Protein AF-A0A2D0R0R4-F1 (afdb_monomer)

Secondary structure (DSSP, 8-state):
--HHHHHHHHHHHHHHHHHHSTT--EEEE-TT--EEEE-TT-TT-EEEESS--GGG-EEEEEEEPPPTTS--EEEEEEEEE---------------HHHHHHHHHHHHHHHHHHHHHHHHHHHHHHHHHHHHHHHHHHHHHHHHHHHHHHHHHHHHTT--

Foldseek 3Di:
DVVVVVVVVVVVVVVVVVVVPPAEAEDEEEAQDWDWADWPVDPPDIDIDGRDAQVVFDKDKDWDDDDPPDDIDIGIYGYGYDHDDPDPPDDDDDDDDPPPVVVVVVVVVVVVVVVVVVVVVVVVVVVVVVVVVVVVVVVVVVVVVVVVVVVVVVVVVVVD

Nearest PDB structures (foldseek):
  5mj0-assembly1_B  TM=8.218E-01  e=1.125E-03  Homo sapiens
  5mj0-assembly1_A  TM=8.166E-01  e=1.953E-03  Homo sapiens
  6dld-assembly2_C  TM=6.398E-01  e=4.731E-02  Homo sapiens
  2or8-assembly2_B  TM=7.286E-01  e=1.187E-01  Mus musculus
  6lx3-assembly1_P  TM=7.162E-01  e=3.164E-01  Homo sapiens

Solvent-accessible surface area (backbone atoms only — not comparable to full-atom values): 9526 Å² total; per-residue (Å²): 134,68,77,59,55,57,53,52,49,53,50,49,49,49,52,53,58,54,58,72,63,70,72,53,58,76,45,80,45,56,43,60,38,74,47,74,47,78,31,88,78,39,100,83,49,61,52,74,46,70,59,35,43,46,86,70,39,44,78,46,75,41,77,46,85,48,61,96,93,58,74,66,47,69,40,48,36,40,40,43,34,37,74,75,76,78,78,70,92,70,92,71,95,77,84,78,74,80,64,56,58,59,56,51,50,56,50,52,54,49,52,52,52,53,50,54,55,52,50,53,52,54,53,52,51,51,52,51,52,50,51,52,50,52,50,54,54,51,50,53,51,51,52,56,55,49,56,54,52,54,56,52,57,58,55,61,68,74,78,116

Radius of gyration: 34.47 Å; Cα contacts (8 Å, |Δi|>4): 129; chains: 1; bounding box: 90×34×98 Å

InterPro domains:
  IPR013783 Immunoglobulin-like fold [G3DSA:2.60.40.10] (42-91)
  IPR036179 Immunoglobulin-like domain superfamily [SSF48726] (21-83)

Sequence (160 aa):
MHEGIWAWIMVLVLHYWSGLTQGMPFISANCRDDIRLPCSVSNQDTLVLQNVQPFDSGIYQCFLAADVGQKDRESFVLLTVSECVTVSPTWTTSGGVCIQNVVEVSILWSLVGFSLFSLCKIIFCTIIVTVCKKQRGSEARRRSGKLRNDSCKHRDKRHL

Mean predicted aligned error: 18.82 Å

Structure (mmCIF, N/CA/C/O backbone):
data_AF-A0A2D0R0R4-F1
#
_entry.id   AF-A0A2D0R0R4-F1
#
loop_
_atom_site.group_PDB
_atom_site.id
_atom_site.type_symbol
_atom_site.label_atom_id
_atom_site.label_alt_id
_atom_site.label_comp_id
_atom_site.label_asym_id
_atom_site.label_entity_id
_atom_site.label_seq_id
_atom_site.pdbx_PDB_ins_code
_atom_site.Cartn_x
_atom_site.Cartn_y
_atom_site.Cartn_z
_atom_site.occupancy
_atom_site.B_iso_or_equiv
_atom_site.auth_seq_id
_atom_site.auth_comp_id
_atom_site.auth_asym_id
_atom_site.auth_atom_id
_atom_site.pdbx_PDB_model_num
ATOM 1 N N . MET A 1 1 ? -24.086 1.331 31.764 1.00 50.53 1 MET A N 1
ATOM 2 C CA . MET A 1 1 ? -24.291 0.856 30.375 1.00 50.53 1 MET A CA 1
ATOM 3 C C . MET A 1 1 ? -23.541 1.688 29.322 1.00 50.53 1 MET A C 1
ATOM 5 O O . MET A 1 1 ? -23.671 1.390 28.148 1.00 50.53 1 MET A O 1
ATOM 9 N N . HIS A 1 2 ? -22.715 2.676 29.702 1.00 51.28 2 HIS A N 1
ATOM 10 C CA . HIS A 1 2 ? -21.996 3.539 28.748 1.00 51.28 2 HIS A CA 1
ATOM 11 C C . HIS A 1 2 ? -20.579 3.034 28.396 1.00 51.28 2 HIS A C 1
ATOM 13 O O . HIS A 1 2 ? -20.052 3.358 27.342 1.00 51.28 2 HIS A O 1
ATOM 19 N N . GLU A 1 3 ? -19.984 2.177 29.235 1.00 55.47 3 GLU A N 1
ATOM 20 C CA . GLU A 1 3 ? -18.608 1.672 29.061 1.00 55.47 3 GLU A CA 1
ATOM 21 C C . GLU A 1 3 ? -18.433 0.695 27.888 1.00 55.47 3 GLU A C 1
ATOM 23 O O . GLU A 1 3 ? -17.326 0.544 27.379 1.00 55.47 3 GLU A O 1
ATOM 28 N N . GLY A 1 4 ? -19.512 0.046 27.438 1.00 56.53 4 GLY A N 1
ATOM 29 C CA . GLY A 1 4 ? -19.466 -0.849 26.279 1.00 56.53 4 GLY A CA 1
ATOM 30 C C . GLY A 1 4 ? -19.370 -0.086 24.960 1.00 56.53 4 GLY A C 1
ATOM 31 O O . GLY A 1 4 ? -18.649 -0.502 24.064 1.00 56.53 4 GLY A O 1
ATOM 32 N N . ILE A 1 5 ? -20.042 1.064 24.851 1.00 73.19 5 ILE A N 1
ATOM 33 C CA . ILE A 1 5 ? -20.145 1.838 23.603 1.00 73.19 5 ILE A CA 1
ATOM 34 C C . ILE A 1 5 ? -18.774 2.340 23.143 1.00 73.19 5 ILE A C 1
ATOM 36 O O . ILE A 1 5 ? -18.462 2.262 21.961 1.00 73.19 5 ILE A O 1
ATOM 40 N N . TRP A 1 6 ? -17.912 2.762 24.069 1.00 68.00 6 TRP A N 1
ATOM 41 C CA . TRP A 1 6 ? -16.547 3.185 23.741 1.00 68.00 6 TRP A CA 1
ATOM 42 C C . TRP A 1 6 ? -15.666 2.035 23.253 1.00 68.00 6 TRP A C 1
ATOM 44 O O . TRP A 1 6 ? -14.831 2.245 22.377 1.00 68.00 6 TRP A O 1
ATOM 54 N N . ALA A 1 7 ? -15.874 0.820 23.772 1.00 70.88 7 ALA A N 1
ATOM 55 C CA . ALA A 1 7 ? -15.189 -0.366 23.266 1.00 70.88 7 ALA A CA 1
ATOM 56 C C . ALA A 1 7 ? -15.633 -0.672 21.828 1.00 70.88 7 ALA A C 1
ATOM 58 O O . ALA A 1 7 ? -14.787 -0.891 20.969 1.00 70.88 7 ALA A O 1
ATOM 59 N N . TRP A 1 8 ? -16.935 -0.585 21.539 1.00 73.31 8 TRP A N 1
ATOM 60 C CA . TRP A 1 8 ? -17.455 -0.759 20.181 1.00 73.31 8 TRP A CA 1
ATOM 61 C C . TRP A 1 8 ? -16.976 0.326 19.219 1.00 73.31 8 TRP A C 1
ATOM 63 O O . TRP A 1 8 ? -16.639 -0.004 18.091 1.00 73.31 8 TRP A O 1
ATOM 73 N N . ILE A 1 9 ? -16.883 1.587 19.651 1.00 81.56 9 ILE A N 1
ATOM 74 C CA . ILE A 1 9 ? -16.357 2.687 18.828 1.00 81.56 9 ILE A CA 1
ATOM 75 C C . ILE A 1 9 ? -14.873 2.478 18.529 1.00 81.56 9 ILE A C 1
ATOM 77 O O . ILE A 1 9 ? -14.473 2.621 17.383 1.00 81.56 9 ILE A O 1
ATOM 81 N N . MET A 1 10 ? -14.058 2.093 19.514 1.00 72.31 10 MET A N 1
ATOM 82 C CA . MET A 1 10 ? -12.640 1.797 19.278 1.00 72.31 10 MET A CA 1
ATOM 83 C C . MET A 1 10 ? -12.451 0.579 18.375 1.00 72.31 10 MET A C 1
ATOM 85 O O . MET A 1 10 ? -11.584 0.603 17.510 1.00 72.31 10 MET A O 1
ATOM 89 N N . VAL A 1 11 ? -13.286 -0.455 18.521 1.00 74.81 11 VAL A N 1
ATOM 90 C CA . VAL A 1 11 ? -13.312 -1.606 17.608 1.00 74.81 11 VAL A CA 1
ATOM 91 C C . VAL A 1 11 ? -13.722 -1.161 16.202 1.00 74.81 11 VAL A C 1
ATOM 93 O O . VAL A 1 11 ? -13.058 -1.534 15.248 1.00 74.81 11 VAL A O 1
ATOM 96 N N . LEU A 1 12 ? -14.735 -0.304 16.050 1.00 73.56 12 LEU A N 1
ATOM 97 C CA . LEU A 1 12 ? -15.153 0.254 14.757 1.00 73.56 12 LEU A CA 1
ATOM 98 C C . LEU A 1 12 ? -14.068 1.119 14.118 1.00 73.56 12 LEU A C 1
ATOM 100 O O . LEU A 1 12 ? -13.830 0.993 12.927 1.00 73.56 12 LEU A O 1
ATOM 104 N N . VAL A 1 13 ? -13.389 1.960 14.898 1.00 75.31 13 VAL A N 1
ATOM 105 C CA . VAL A 1 13 ? -12.279 2.796 14.428 1.00 75.31 13 VAL A CA 1
ATOM 106 C C . VAL A 1 13 ? -11.085 1.925 14.049 1.00 75.31 13 VAL A C 1
ATOM 108 O O . VAL A 1 13 ? -10.512 2.140 12.990 1.00 75.31 13 VAL A O 1
ATOM 111 N N . LEU A 1 14 ? -10.748 0.898 14.836 1.00 65.00 14 LEU A N 1
ATOM 112 C CA . LEU A 1 14 ? -9.698 -0.069 14.499 1.00 65.00 14 LEU A CA 1
ATOM 113 C C . LEU A 1 14 ? -10.048 -0.884 13.252 1.00 65.00 14 LEU A C 1
ATOM 115 O O . LEU A 1 14 ? -9.188 -1.050 12.393 1.00 65.00 14 LEU A O 1
ATOM 119 N N . HIS A 1 15 ? -11.289 -1.351 13.109 1.00 62.81 15 HIS A N 1
ATOM 120 C CA . HIS A 1 15 ? -11.765 -2.041 11.906 1.00 62.81 15 HIS A CA 1
ATOM 121 C C . HIS A 1 15 ? -11.802 -1.116 10.685 1.00 62.81 15 HIS A C 1
ATOM 123 O O . HIS A 1 15 ? -11.457 -1.536 9.588 1.00 62.81 15 HIS A O 1
ATOM 129 N N . TYR A 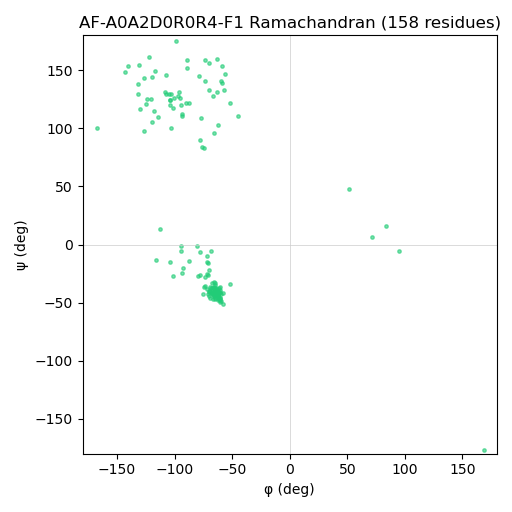1 16 ? -12.167 0.153 10.865 1.00 57.97 16 TYR A N 1
ATOM 130 C CA . TYR A 1 16 ? -12.161 1.154 9.802 1.00 57.97 16 TYR A CA 1
ATOM 131 C C . TYR A 1 16 ? -10.732 1.486 9.352 1.00 57.97 16 TYR A C 1
ATOM 133 O O . TYR A 1 16 ? -10.454 1.550 8.158 1.00 57.97 16 TYR A O 1
ATOM 141 N N . TRP A 1 17 ? -9.796 1.622 10.296 1.00 55.84 17 TRP A N 1
ATOM 142 C CA . TRP A 1 17 ? -8.393 1.904 9.987 1.00 55.84 17 TRP A CA 1
ATOM 143 C C . TRP A 1 17 ? -7.673 0.698 9.378 1.00 55.84 17 TRP A C 1
ATOM 145 O O . TRP A 1 17 ? -6.893 0.863 8.444 1.00 55.84 17 TRP A O 1
ATOM 155 N N . SER A 1 18 ? -7.971 -0.513 9.858 1.00 54.03 18 SER A N 1
ATOM 156 C CA . SER A 1 18 ? -7.470 -1.760 9.262 1.00 54.03 18 SER A CA 1
ATOM 157 C C . SER A 1 18 ? -8.127 -2.088 7.917 1.00 54.03 18 SER A C 1
ATOM 159 O O . SER A 1 18 ? -7.497 -2.730 7.083 1.00 54.03 18 SER A O 1
ATOM 161 N N . GLY A 1 19 ? -9.345 -1.600 7.662 1.00 50.91 19 GLY A N 1
ATOM 162 C CA . GLY A 1 19 ? -10.002 -1.682 6.355 1.00 50.91 19 GLY A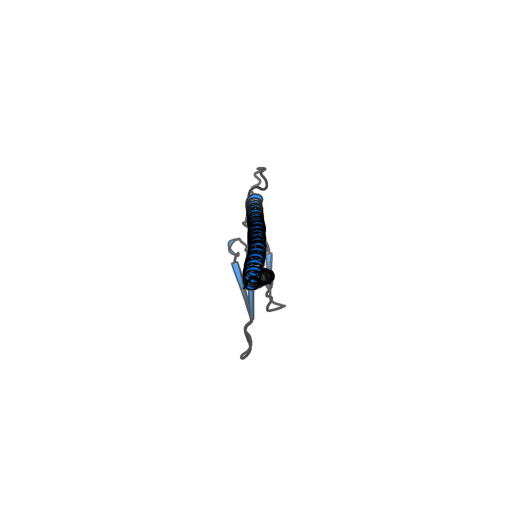 CA 1
ATOM 163 C C . GLY A 1 19 ? -9.381 -0.767 5.294 1.00 50.91 19 GLY A C 1
ATOM 164 O O . GLY A 1 19 ? -9.431 -1.091 4.112 1.00 50.91 19 GLY A O 1
ATOM 165 N N . LEU A 1 20 ? -8.743 0.341 5.693 1.00 49.78 20 LEU A N 1
ATOM 166 C CA . LEU A 1 20 ? -8.098 1.278 4.762 1.00 49.78 20 LEU A CA 1
ATOM 167 C C . LEU A 1 20 ? -6.737 0.772 4.246 1.00 49.78 20 LEU A C 1
ATOM 169 O O . LEU A 1 20 ? -6.316 1.137 3.153 1.00 49.78 20 LEU A O 1
ATOM 173 N N . THR A 1 21 ? -6.050 -0.082 5.009 1.00 46.88 21 THR A N 1
ATOM 174 C CA . THR A 1 21 ? -4.738 -0.649 4.644 1.00 46.88 21 THR A CA 1
ATOM 175 C C . THR A 1 21 ? -4.825 -2.017 3.964 1.00 46.88 21 THR A C 1
ATOM 177 O O . THR A 1 21 ? -3.815 -2.532 3.495 1.00 46.88 21 THR A O 1
ATOM 180 N N . GLN A 1 22 ? -6.019 -2.606 3.864 1.00 52.44 22 GLN A N 1
ATOM 181 C CA . GLN A 1 22 ? -6.211 -3.987 3.404 1.00 52.44 22 GLN A CA 1
ATOM 182 C C . GLN A 1 22 ? -6.183 -4.180 1.876 1.00 52.44 22 GLN A C 1
ATOM 184 O O . GLN A 1 22 ? -6.315 -5.307 1.406 1.00 52.44 22 GLN A O 1
ATOM 189 N N . GLY A 1 23 ? -6.016 -3.110 1.094 1.00 61.16 23 GLY A N 1
ATOM 190 C CA . GLY A 1 23 ? -6.164 -3.157 -0.366 1.00 61.16 23 GLY A CA 1
ATOM 191 C C . GLY A 1 23 ? -4.875 -3.144 -1.190 1.00 61.16 23 GLY A C 1
ATOM 192 O O . GLY A 1 23 ? -4.941 -3.438 -2.380 1.00 61.16 23 GLY A O 1
ATOM 193 N N . MET A 1 24 ? -3.721 -2.798 -0.606 1.00 71.06 24 MET A N 1
ATOM 194 C CA . MET A 1 24 ? -2.474 -2.640 -1.367 1.00 71.06 24 MET A CA 1
ATOM 195 C C . MET A 1 24 ? -1.390 -3.607 -0.875 1.00 71.06 24 MET A C 1
ATOM 197 O O . MET A 1 24 ? -0.818 -3.375 0.192 1.00 71.06 24 MET A O 1
ATOM 201 N N . PRO A 1 25 ? -1.082 -4.687 -1.616 1.00 83.12 25 PRO A N 1
ATOM 202 C CA . PRO A 1 25 ? 0.079 -5.521 -1.334 1.00 83.12 25 PRO A CA 1
ATOM 203 C C . PRO A 1 25 ? 1.375 -4.701 -1.356 1.00 83.12 25 PRO A C 1
ATOM 205 O O . PRO A 1 25 ? 1.638 -3.929 -2.280 1.00 83.12 25 PRO A O 1
ATOM 208 N N . PHE A 1 26 ? 2.191 -4.911 -0.327 1.00 88.88 26 PHE A N 1
ATOM 209 C CA . PHE A 1 26 ? 3.539 -4.368 -0.212 1.00 88.88 26 PHE A CA 1
ATOM 210 C C . PHE A 1 26 ? 4.560 -5.445 -0.581 1.00 88.88 26 PHE A C 1
ATOM 212 O O . PHE A 1 26 ? 4.542 -6.534 -0.004 1.00 88.88 26 PHE A O 1
ATOM 219 N N . ILE A 1 27 ? 5.447 -5.138 -1.528 1.00 90.12 27 ILE A N 1
ATOM 220 C CA . ILE A 1 27 ? 6.497 -6.035 -2.010 1.00 90.12 27 ILE A CA 1
ATOM 221 C C . ILE A 1 27 ? 7.861 -5.387 -1.764 1.00 90.12 27 ILE A C 1
ATOM 223 O O . ILE A 1 27 ? 8.121 -4.271 -2.210 1.00 90.12 27 ILE A O 1
ATOM 227 N N . SER A 1 28 ? 8.737 -6.117 -1.073 1.00 93.00 28 SER A N 1
ATOM 228 C CA . SER A 1 28 ? 10.128 -5.731 -0.828 1.00 93.00 28 SER A CA 1
ATOM 229 C C . SER A 1 28 ? 11.057 -6.596 -1.681 1.00 93.00 28 SER A C 1
ATOM 231 O O . SER A 1 28 ? 10.921 -7.821 -1.660 1.00 93.00 28 SER A O 1
ATOM 233 N N . ALA A 1 29 ? 11.975 -5.974 -2.422 1.00 92.38 29 ALA A N 1
ATOM 234 C CA . ALA A 1 29 ? 12.902 -6.634 -3.346 1.00 92.38 29 ALA A CA 1
ATOM 235 C C . ALA A 1 29 ? 14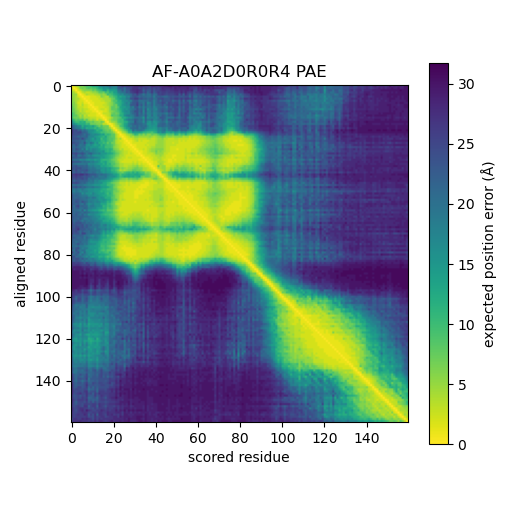.346 -6.162 -3.131 1.00 92.38 29 ALA A C 1
ATOM 237 O O . ALA A 1 29 ? 14.563 -5.032 -2.683 1.00 92.38 29 ALA A O 1
ATOM 238 N N . ASN A 1 30 ? 15.338 -6.986 -3.481 1.00 93.12 30 ASN A N 1
ATOM 239 C CA . ASN A 1 30 ? 16.727 -6.537 -3.506 1.00 93.12 30 ASN A CA 1
ATOM 240 C C . ASN A 1 30 ? 17.118 -5.957 -4.865 1.00 93.12 30 ASN A C 1
ATOM 242 O O . ASN A 1 30 ? 16.593 -6.341 -5.908 1.00 93.12 30 ASN A O 1
ATOM 246 N N . CYS A 1 31 ? 18.076 -5.029 -4.854 1.00 92.81 31 CYS A N 1
ATOM 247 C CA . CYS A 1 31 ? 18.659 -4.530 -6.093 1.00 92.81 31 CYS A CA 1
ATOM 248 C C . CYS A 1 31 ? 19.286 -5.669 -6.917 1.00 92.81 31 CYS A C 1
ATOM 250 O O . CYS A 1 31 ? 20.005 -6.514 -6.383 1.00 92.81 31 CYS A O 1
ATOM 252 N N . ARG A 1 32 ? 19.077 -5.611 -8.236 1.00 91.69 32 ARG A N 1
ATOM 253 C CA . ARG A 1 32 ? 19.459 -6.598 -9.260 1.00 91.69 32 ARG A CA 1
ATOM 254 C C . ARG A 1 32 ? 18.664 -7.900 -9.249 1.00 91.69 32 ARG A C 1
ATOM 256 O O . ARG A 1 32 ? 18.992 -8.789 -10.030 1.00 91.69 32 ARG A O 1
ATOM 263 N N . ASP A 1 33 ? 17.625 -8.001 -8.430 1.00 93.31 33 ASP A N 1
ATOM 264 C CA . ASP A 1 33 ? 16.706 -9.131 -8.505 1.00 93.31 33 ASP A CA 1
ATOM 265 C C . ASP A 1 33 ? 15.794 -9.026 -9.735 1.00 93.31 33 ASP A C 1
ATOM 267 O O . ASP A 1 33 ? 15.541 -7.947 -10.282 1.00 93.31 33 ASP A O 1
ATOM 271 N N . ASP A 1 34 ? 15.249 -10.174 -10.126 1.00 94.06 34 ASP A N 1
ATOM 272 C CA . ASP A 1 34 ? 14.165 -10.262 -11.093 1.00 94.06 34 ASP A CA 1
ATOM 273 C C . ASP A 1 34 ? 12.855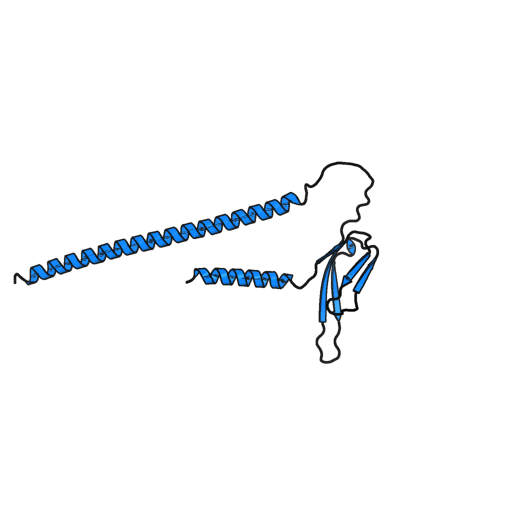 -10.496 -10.335 1.00 94.06 34 ASP A C 1
ATOM 275 O O . ASP A 1 34 ? 12.683 -11.523 -9.670 1.00 94.06 34 ASP A O 1
ATOM 279 N N . ILE A 1 35 ? 11.915 -9.555 -10.429 1.00 93.06 35 ILE A N 1
ATOM 280 C CA . ILE A 1 35 ? 10.655 -9.597 -9.682 1.00 93.06 35 ILE A CA 1
ATOM 281 C C . ILE A 1 35 ? 9.437 -9.684 -10.592 1.00 93.06 35 ILE A C 1
ATOM 283 O O . ILE A 1 35 ? 9.415 -9.175 -11.711 1.00 93.06 35 ILE A O 1
ATOM 287 N N . ARG A 1 36 ? 8.390 -10.337 -10.081 1.00 92.31 36 ARG A N 1
ATOM 288 C CA . ARG A 1 36 ? 7.086 -10.457 -10.732 1.00 92.31 36 ARG A CA 1
ATOM 289 C C . ARG A 1 36 ? 6.025 -9.805 -9.860 1.00 92.31 36 ARG A C 1
ATOM 291 O O . ARG A 1 36 ? 5.756 -10.285 -8.761 1.00 92.31 36 ARG A O 1
ATOM 298 N N . LEU A 1 37 ? 5.418 -8.731 -10.353 1.00 90.69 37 LEU A N 1
ATOM 299 C CA . LEU A 1 37 ? 4.302 -8.071 -9.686 1.00 90.69 37 LEU A CA 1
ATOM 300 C C . LEU A 1 37 ? 2.986 -8.700 -10.166 1.00 90.69 37 LEU A C 1
ATOM 302 O O . LEU A 1 37 ? 2.716 -8.699 -11.373 1.00 90.69 37 LEU A O 1
ATOM 306 N N . PRO A 1 38 ? 2.169 -9.253 -9.254 1.00 87.56 38 PRO A N 1
ATOM 307 C CA . PRO A 1 38 ? 0.886 -9.834 -9.615 1.00 87.56 38 PRO A CA 1
ATOM 308 C C . PRO A 1 38 ? -0.137 -8.743 -9.941 1.00 87.56 38 PRO A C 1
ATOM 310 O O . PRO A 1 38 ? -0.233 -7.743 -9.228 1.00 87.56 38 PRO A O 1
ATOM 313 N N . CYS A 1 39 ? -0.959 -8.969 -10.965 1.00 87.06 39 CYS A N 1
ATOM 314 C CA . CYS A 1 39 ? -2.196 -8.223 -11.148 1.00 87.06 39 CYS A CA 1
ATOM 315 C C . CYS A 1 39 ? -3.345 -9.005 -10.500 1.00 87.06 39 CYS A C 1
ATOM 317 O O . CYS A 1 39 ? -3.734 -10.056 -10.991 1.00 87.06 39 CYS A O 1
ATOM 319 N N . SER A 1 40 ? -3.924 -8.524 -9.397 1.00 83.69 40 SER A N 1
ATOM 320 C CA . SER A 1 40 ? -5.033 -9.254 -8.749 1.00 83.69 40 SER A CA 1
ATOM 321 C C . SER A 1 40 ? -6.333 -9.216 -9.561 1.00 83.69 40 SER A C 1
ATOM 323 O O . SER A 1 40 ? -7.245 -10.005 -9.322 1.00 83.69 40 SER A O 1
ATOM 325 N N . VAL A 1 41 ? -6.417 -8.304 -10.532 1.00 83.31 41 VAL A N 1
ATOM 326 C CA . VAL A 1 41 ? -7.562 -8.147 -11.433 1.00 83.31 41 VAL A CA 1
ATOM 327 C C . VAL A 1 41 ? -7.550 -9.169 -12.576 1.00 83.31 41 VAL A C 1
ATOM 329 O O . VAL A 1 41 ? -8.620 -9.536 -13.067 1.00 83.31 41 VAL A O 1
ATOM 332 N N . SER A 1 42 ? -6.369 -9.653 -12.975 1.00 76.12 42 SER A N 1
ATOM 333 C CA . SER A 1 42 ? -6.181 -10.627 -14.053 1.00 76.12 42 SER A CA 1
ATOM 334 C C . SER A 1 42 ? -5.300 -11.780 -13.579 1.00 76.12 42 SER A C 1
ATOM 336 O O . SER A 1 42 ? -4.121 -11.607 -13.297 1.00 76.12 42 SER A O 1
ATOM 338 N N . ASN A 1 43 ? -5.853 -12.993 -13.542 1.00 70.62 43 ASN A N 1
ATOM 339 C CA . ASN A 1 43 ? -5.140 -14.182 -13.055 1.00 70.62 43 ASN A CA 1
ATOM 340 C C . ASN A 1 43 ? -3.986 -14.642 -13.968 1.00 70.62 43 ASN A C 1
ATOM 342 O O . ASN A 1 43 ? -3.295 -15.602 -13.629 1.00 70.62 43 ASN A O 1
ATOM 346 N N . GLN A 1 44 ? -3.812 -14.020 -15.137 1.00 72.00 44 GLN A N 1
ATOM 347 C CA . GLN A 1 44 ? -2.827 -14.424 -16.144 1.00 72.00 44 GLN A CA 1
ATOM 348 C C . GLN A 1 44 ? -1.754 -13.361 -16.397 1.00 72.00 44 GLN A C 1
ATOM 350 O O . GLN A 1 44 ? -0.708 -13.692 -16.955 1.00 72.00 44 GLN A O 1
ATOM 355 N N . ASP A 1 45 ? -1.960 -12.129 -15.926 1.00 80.38 45 ASP A N 1
ATOM 356 C CA . ASP A 1 45 ? -1.062 -11.017 -16.218 1.00 80.38 45 ASP A CA 1
ATOM 357 C C . ASP A 1 45 ? -0.173 -10.697 -15.015 1.00 80.38 45 ASP A C 1
ATOM 359 O O . ASP A 1 45 ? -0.631 -10.423 -13.902 1.00 80.38 45 ASP A O 1
ATOM 363 N N . THR A 1 46 ? 1.138 -10.724 -15.246 1.00 88.62 46 THR A N 1
ATOM 364 C CA . THR A 1 46 ? 2.144 -10.306 -14.265 1.00 88.62 46 THR A CA 1
ATOM 365 C C . THR A 1 46 ? 3.130 -9.371 -14.936 1.00 88.62 46 THR A C 1
ATOM 367 O O . THR A 1 46 ? 3.555 -9.615 -16.066 1.00 88.62 46 THR A O 1
ATOM 370 N N . LEU A 1 47 ? 3.502 -8.302 -14.240 1.00 90.94 47 LEU A N 1
ATOM 371 C CA . LEU A 1 47 ? 4.545 -7.400 -14.703 1.00 90.94 47 LEU A CA 1
ATOM 372 C C . LEU A 1 47 ? 5.895 -7.936 -14.217 1.00 90.94 47 LEU A C 1
ATOM 374 O O . LEU A 1 47 ? 6.089 -8.120 -13.016 1.00 90.94 47 LEU A O 1
ATOM 378 N N . VAL A 1 48 ? 6.816 -8.206 -15.143 1.00 93.06 48 VAL A N 1
ATOM 379 C CA . VAL A 1 48 ? 8.159 -8.710 -14.827 1.00 93.06 48 VAL A CA 1
ATOM 380 C C . VAL A 1 48 ? 9.162 -7.575 -14.967 1.00 93.06 48 VAL A C 1
ATOM 382 O O . VAL A 1 48 ? 9.310 -7.023 -16.056 1.00 93.06 48 VAL A O 1
ATOM 385 N N . LEU A 1 49 ? 9.861 -7.249 -13.882 1.00 94.38 49 LEU A N 1
ATOM 386 C CA . LEU A 1 49 ? 11.004 -6.340 -13.913 1.00 94.38 49 LEU A CA 1
ATOM 387 C C . LEU A 1 49 ? 12.269 -7.155 -13.695 1.00 94.38 49 LEU A C 1
ATOM 389 O O . LEU A 1 49 ? 12.334 -7.964 -12.772 1.00 94.38 49 LEU A O 1
ATOM 393 N N . GLN A 1 50 ? 13.259 -6.933 -14.552 1.00 96.25 50 GLN A N 1
ATOM 394 C CA . GLN A 1 50 ? 14.559 -7.583 -14.462 1.00 96.25 50 GLN A CA 1
ATOM 395 C C . GLN A 1 50 ? 15.604 -6.590 -13.990 1.00 96.25 50 GLN A C 1
ATOM 397 O O . GLN A 1 50 ? 15.560 -5.421 -14.379 1.00 96.25 50 GLN A O 1
ATOM 402 N N . ASN A 1 51 ? 16.568 -7.076 -13.212 1.00 93.94 51 ASN A N 1
ATOM 403 C CA . ASN A 1 51 ? 17.666 -6.267 -12.696 1.00 93.94 51 ASN A CA 1
ATOM 404 C C . ASN A 1 51 ? 17.176 -4.975 -12.000 1.00 93.94 51 ASN A C 1
ATOM 406 O O . ASN A 1 51 ? 17.687 -3.881 -12.270 1.00 93.94 51 ASN A O 1
ATOM 410 N N . VAL A 1 52 ? 16.183 -5.104 -11.110 1.00 95.25 52 VAL A N 1
ATOM 411 C CA . VAL A 1 52 ? 15.526 -3.951 -10.468 1.00 95.25 52 VAL A CA 1
ATOM 412 C C . VAL A 1 52 ? 16.516 -3.048 -9.740 1.00 95.25 52 VAL A C 1
ATOM 414 O O . VAL A 1 52 ? 17.508 -3.503 -9.168 1.00 95.25 52 VAL A O 1
ATOM 417 N N . GLN A 1 53 ? 16.239 -1.755 -9.736 1.00 95.69 53 GLN A N 1
ATOM 418 C CA . GLN A 1 53 ? 17.044 -0.729 -9.090 1.00 95.69 53 GLN A CA 1
ATOM 419 C C . GLN A 1 53 ? 16.204 0.042 -8.060 1.00 95.69 53 GLN A C 1
ATOM 421 O O . GLN A 1 53 ? 14.978 0.052 -8.146 1.00 95.69 53 GLN A O 1
ATOM 426 N N . PRO A 1 54 ? 16.832 0.752 -7.104 1.00 94.56 54 PRO A N 1
ATOM 427 C CA . PRO A 1 54 ? 16.127 1.570 -6.116 1.00 94.56 54 PRO A CA 1
ATOM 428 C C . PRO A 1 54 ? 15.132 2.555 -6.735 1.00 94.56 54 PRO A C 1
ATOM 430 O O . PRO A 1 54 ? 14.069 2.794 -6.166 1.00 94.56 54 PRO A O 1
ATOM 433 N N . PHE A 1 55 ? 15.445 3.080 -7.923 1.00 94.38 55 PHE A N 1
ATOM 434 C CA . PHE A 1 55 ? 14.586 4.006 -8.663 1.00 94.38 55 PHE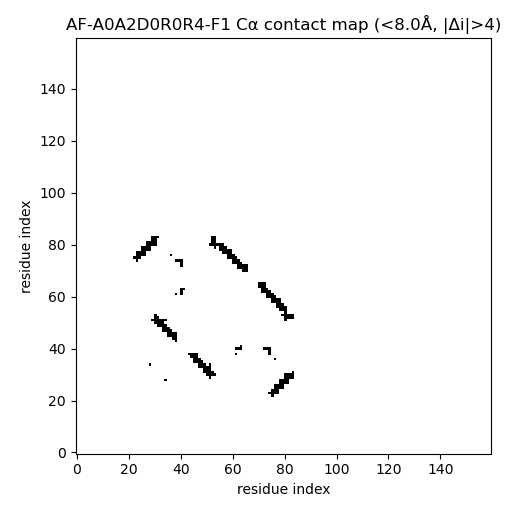 A CA 1
ATOM 435 C C . PHE A 1 55 ? 13.337 3.359 -9.279 1.00 94.38 55 PHE A C 1
ATOM 437 O O . PHE A 1 55 ? 12.420 4.085 -9.651 1.00 94.38 55 PHE A O 1
ATOM 444 N N . ASP A 1 56 ? 13.280 2.028 -9.367 1.00 95.81 56 ASP A N 1
ATOM 445 C CA . ASP A 1 56 ? 12.070 1.298 -9.763 1.00 95.81 56 ASP A CA 1
ATOM 446 C C . ASP A 1 56 ? 11.067 1.202 -8.597 1.00 95.81 56 ASP A C 1
ATOM 448 O O . ASP A 1 56 ? 9.942 0.737 -8.765 1.00 95.81 56 ASP A O 1
ATOM 452 N N . SER A 1 57 ? 11.440 1.646 -7.390 1.00 95.50 57 SER A N 1
ATOM 453 C CA . SER A 1 57 ? 10.518 1.704 -6.254 1.00 95.50 57 SER A CA 1
ATOM 454 C C . SER A 1 57 ? 9.370 2.669 -6.534 1.00 95.50 57 SER A C 1
ATOM 456 O O . SER A 1 57 ? 9.574 3.823 -6.911 1.00 95.50 57 SER A O 1
ATOM 458 N N . GLY A 1 58 ? 8.147 2.220 -6.281 1.00 94.75 58 GLY A N 1
ATOM 459 C CA . GLY A 1 58 ? 6.964 3.014 -6.566 1.00 94.75 58 GLY A CA 1
ATOM 460 C C . GLY A 1 58 ? 5.671 2.225 -6.464 1.00 94.75 58 GLY A C 1
ATOM 461 O O . GLY A 1 58 ? 5.647 1.049 -6.098 1.00 94.75 58 GLY A O 1
ATOM 462 N N . ILE A 1 59 ? 4.573 2.907 -6.778 1.00 93.75 59 ILE A N 1
ATOM 463 C CA . ILE A 1 59 ? 3.245 2.301 -6.834 1.00 93.75 59 ILE A CA 1
ATOM 464 C C . ILE A 1 59 ? 2.971 1.887 -8.277 1.00 93.75 59 ILE A C 1
ATOM 466 O O . ILE A 1 59 ? 2.922 2.726 -9.173 1.00 93.75 59 ILE A O 1
ATOM 470 N N . TYR A 1 60 ? 2.753 0.594 -8.479 1.00 93.44 60 TYR A N 1
ATOM 471 C CA . TYR A 1 60 ? 2.358 0.013 -9.753 1.00 93.44 60 TYR A CA 1
ATOM 472 C C . TYR A 1 60 ? 0.844 -0.167 -9.780 1.00 93.44 60 TYR A C 1
ATOM 474 O O . TYR A 1 60 ? 0.276 -0.774 -8.872 1.00 93.44 60 TYR A O 1
ATOM 482 N N . GLN A 1 61 ? 0.195 0.345 -10.824 1.00 91.62 61 GLN A N 1
ATOM 483 C CA . GLN A 1 61 ? -1.235 0.169 -11.062 1.00 91.62 61 GLN A CA 1
ATOM 484 C C . GLN A 1 61 ? -1.439 -0.858 -12.175 1.00 91.62 61 GLN A C 1
ATOM 486 O O . GLN A 1 61 ? -0.933 -0.695 -13.283 1.00 91.62 61 GLN A O 1
ATOM 491 N N . CYS A 1 62 ? -2.212 -1.899 -11.886 1.00 89.94 62 CYS A N 1
ATOM 492 C CA . CYS A 1 62 ? -2.802 -2.745 -12.911 1.00 89.94 62 CYS A CA 1
ATOM 493 C C . CYS A 1 62 ? -4.219 -2.248 -13.183 1.00 89.94 62 CYS A C 1
ATOM 495 O O . CYS A 1 62 ? -5.017 -2.140 -12.252 1.00 89.94 62 CYS A O 1
ATOM 497 N N . PHE A 1 63 ? -4.524 -1.961 -14.444 1.00 89.75 63 PHE A N 1
ATOM 498 C CA . PHE A 1 63 ? -5.826 -1.474 -14.882 1.00 89.75 63 PHE A CA 1
ATOM 499 C C . PHE A 1 63 ? -6.379 -2.402 -15.961 1.00 89.75 63 PHE A C 1
ATOM 501 O O . PHE A 1 63 ? -5.717 -2.648 -16.969 1.00 89.75 63 PHE A O 1
ATOM 508 N N . LEU A 1 64 ? -7.590 -2.908 -15.744 1.00 89.69 64 LEU A N 1
ATOM 509 C CA . LEU A 1 64 ? -8.326 -3.721 -16.701 1.00 89.69 64 LEU A CA 1
ATOM 510 C C . LEU A 1 64 ? -9.576 -2.957 -17.132 1.00 89.69 64 LEU A C 1
ATOM 512 O O . LEU A 1 64 ? -10.519 -2.790 -16.350 1.00 89.69 64 LEU A O 1
ATOM 516 N N . ALA A 1 65 ? -9.558 -2.517 -18.387 1.00 89.81 65 ALA A N 1
ATOM 517 C CA . ALA A 1 65 ? -10.698 -1.879 -19.023 1.00 89.81 65 ALA A CA 1
ATOM 518 C C . ALA A 1 65 ? -11.801 -2.911 -19.268 1.00 89.81 65 ALA A C 1
ATOM 520 O O . ALA A 1 65 ? -11.534 -4.008 -19.766 1.00 89.81 65 ALA A O 1
ATOM 521 N N . ALA A 1 66 ? -13.032 -2.561 -18.917 1.00 87.75 66 ALA A N 1
ATOM 522 C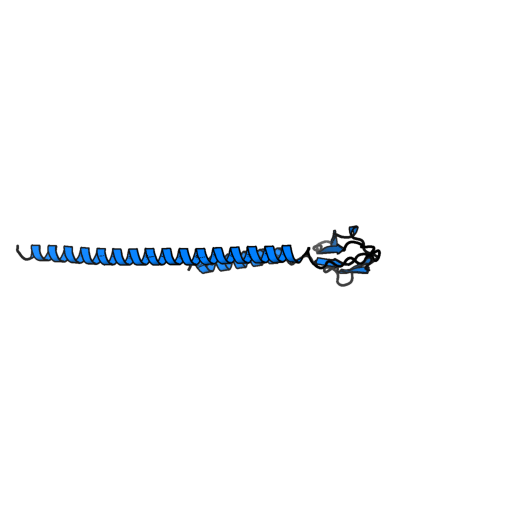 CA . ALA A 1 66 ? -14.182 -3.403 -19.181 1.00 87.75 66 ALA A CA 1
ATOM 523 C C . ALA A 1 66 ? -14.789 -3.106 -20.561 1.00 87.75 66 ALA A C 1
ATOM 525 O O . ALA A 1 66 ? -14.631 -2.017 -21.116 1.00 87.75 66 ALA A O 1
ATOM 526 N N . ASP A 1 67 ? -15.535 -4.069 -21.102 1.00 89.50 67 ASP A N 1
ATOM 527 C CA . ASP A 1 67 ? -16.355 -3.835 -22.289 1.00 89.50 67 ASP A CA 1
ATOM 528 C C . ASP A 1 67 ? -17.454 -2.795 -22.009 1.00 89.50 67 ASP A C 1
ATOM 530 O O . ASP A 1 67 ? -17.854 -2.552 -20.865 1.00 89.50 67 ASP A O 1
ATOM 534 N N . VAL A 1 68 ? -17.984 -2.191 -23.076 1.00 86.31 68 VAL A N 1
ATOM 535 C CA . VAL A 1 68 ? -18.998 -1.128 -22.995 1.00 86.31 68 VAL A CA 1
ATOM 536 C C . VAL A 1 68 ? -20.186 -1.556 -22.120 1.00 86.31 68 VAL A C 1
ATOM 538 O O . VAL A 1 68 ? -20.867 -2.539 -22.405 1.00 86.31 68 VAL A O 1
ATOM 541 N N . GLY A 1 69 ? -20.455 -0.785 -21.062 1.00 82.12 69 GLY A N 1
ATOM 542 C CA . GLY A 1 69 ? -21.548 -1.027 -20.111 1.00 82.12 69 GLY A CA 1
ATOM 543 C C . GLY A 1 69 ? -21.153 -1.807 -18.852 1.00 82.12 69 GLY A C 1
ATOM 544 O O . GLY A 1 69 ? -21.977 -1.937 -17.947 1.00 82.12 69 GLY A O 1
ATOM 545 N N . GLN A 1 70 ? -19.913 -2.293 -18.757 1.00 88.06 70 GLN A N 1
ATOM 546 C CA . GLN A 1 70 ? -19.352 -2.877 -17.537 1.00 88.06 70 GLN A CA 1
ATOM 547 C C . GLN A 1 70 ? -18.470 -1.876 -16.769 1.00 88.06 70 GLN A C 1
ATOM 549 O O . GLN A 1 70 ? -18.274 -0.738 -17.191 1.00 88.06 70 GLN A O 1
ATOM 554 N N . LYS A 1 71 ? -17.988 -2.286 -15.587 1.00 87.69 71 LYS A N 1
ATOM 555 C CA . LYS A 1 71 ? -17.151 -1.466 -14.703 1.00 87.69 71 LYS A CA 1
ATOM 556 C C . LYS A 1 71 ? -15.690 -1.898 -14.793 1.00 87.69 71 LYS A C 1
ATOM 558 O O . LYS A 1 71 ? -15.396 -3.075 -14.577 1.00 87.69 71 LYS A O 1
ATOM 563 N N . ASP A 1 72 ? -14.808 -0.927 -15.010 1.00 90.81 72 ASP A N 1
ATOM 564 C CA . ASP A 1 72 ? -13.359 -1.117 -14.971 1.00 90.81 72 ASP A CA 1
ATOM 565 C C . ASP A 1 72 ? -12.890 -1.648 -13.616 1.00 90.81 72 ASP A C 1
ATOM 567 O O . ASP A 1 72 ? -13.513 -1.434 -12.566 1.00 90.81 72 ASP A O 1
ATOM 571 N N . ARG A 1 73 ? -11.762 -2.350 -13.638 1.00 89.25 73 ARG A N 1
ATOM 572 C CA . ARG A 1 73 ? -11.146 -2.909 -12.440 1.00 89.25 73 ARG A CA 1
ATOM 573 C C . ARG A 1 73 ? -9.701 -2.464 -12.344 1.00 89.25 73 ARG A C 1
ATOM 575 O O . ARG A 1 73 ? -8.991 -2.408 -13.342 1.00 89.25 73 ARG A O 1
ATOM 582 N N . GLU A 1 74 ? -9.256 -2.208 -11.124 1.00 90.00 74 GLU A N 1
ATOM 583 C CA . GLU A 1 74 ? -7.882 -1.809 -10.857 1.00 90.00 74 GLU A CA 1
ATOM 584 C C . GLU A 1 74 ? -7.339 -2.456 -9.586 1.00 90.00 74 GLU A C 1
ATOM 586 O O . GLU A 1 74 ? -8.088 -2.811 -8.672 1.00 90.00 74 GLU A O 1
ATOM 591 N N . SER A 1 75 ? -6.020 -2.611 -9.542 1.00 88.25 75 SER A N 1
ATOM 592 C CA . SER A 1 75 ? -5.280 -3.029 -8.355 1.00 88.25 75 SER A CA 1
ATOM 593 C C . SER A 1 75 ? -3.953 -2.301 -8.276 1.00 88.25 75 SER A C 1
ATOM 595 O O . SER A 1 75 ? -3.325 -2.048 -9.303 1.00 88.25 75 SER A O 1
ATOM 597 N N . PHE A 1 76 ? -3.491 -2.046 -7.059 1.00 89.94 76 PHE A N 1
ATOM 598 C CA . PHE A 1 76 ? -2.253 -1.322 -6.807 1.00 89.94 76 PHE A CA 1
ATOM 599 C C . PHE A 1 76 ? -1.269 -2.190 -6.029 1.00 89.94 76 PHE A C 1
ATOM 601 O O . PHE A 1 76 ? -1.672 -2.946 -5.148 1.00 89.94 76 PHE A O 1
ATOM 608 N N . VAL A 1 77 ? 0.019 -2.058 -6.332 1.00 91.69 77 VAL A N 1
ATOM 609 C CA . VAL A 1 77 ? 1.107 -2.747 -5.633 1.00 91.69 77 VAL A CA 1
ATOM 610 C C . VAL A 1 77 ? 2.184 -1.733 -5.279 1.00 91.69 77 VAL A C 1
ATOM 612 O O . VAL A 1 77 ? 2.632 -0.989 -6.148 1.00 91.69 77 VAL A O 1
ATOM 615 N N . LEU A 1 78 ? 2.613 -1.699 -4.019 1.00 93.31 78 LEU A N 1
ATOM 616 C CA . LEU A 1 78 ? 3.734 -0.866 -3.588 1.00 93.31 78 LEU A CA 1
ATOM 617 C C . LEU A 1 78 ? 5.023 -1.691 -3.638 1.00 93.31 78 LEU A C 1
ATOM 619 O O . LEU A 1 78 ? 5.187 -2.618 -2.845 1.00 93.31 78 LEU A O 1
ATOM 623 N N . LEU A 1 79 ? 5.927 -1.340 -4.552 1.00 94.94 79 LEU A N 1
ATOM 624 C CA . LEU A 1 79 ? 7.258 -1.928 -4.664 1.00 94.94 79 LEU A CA 1
ATOM 625 C C . LEU A 1 79 ? 8.278 -1.057 -3.933 1.00 94.94 79 LEU A C 1
ATOM 627 O O . LEU A 1 79 ? 8.351 0.152 -4.146 1.00 94.94 79 LEU A O 1
ATOM 631 N N . THR A 1 80 ? 9.096 -1.679 -3.095 1.00 95.81 80 THR A N 1
ATOM 632 C CA . THR A 1 80 ? 10.280 -1.057 -2.499 1.00 95.81 80 THR A CA 1
ATOM 633 C C . THR A 1 80 ? 11.496 -1.916 -2.800 1.00 95.81 80 THR A C 1
ATOM 635 O O . THR A 1 80 ? 11.534 -3.091 -2.439 1.00 95.81 80 THR A O 1
ATOM 638 N N . VAL A 1 81 ? 12.483 -1.325 -3.468 1.00 95.56 81 VAL A N 1
ATOM 639 C CA . VAL A 1 81 ? 13.747 -1.971 -3.823 1.00 95.56 81 VAL A CA 1
ATOM 640 C C . VAL A 1 81 ? 14.846 -1.443 -2.905 1.00 95.56 81 VAL A C 1
ATOM 642 O O . VAL A 1 81 ? 14.988 -0.233 -2.726 1.00 95.56 81 VAL A O 1
ATOM 645 N N . SER A 1 82 ? 15.612 -2.346 -2.296 1.00 93.94 82 SER A N 1
ATOM 646 C CA . SER A 1 82 ? 16.736 -1.979 -1.431 1.00 93.94 82 SER A CA 1
ATOM 647 C C . SER A 1 82 ? 17.907 -1.381 -2.222 1.00 93.94 82 SER A C 1
ATOM 649 O O . SER A 1 82 ? 18.071 -1.628 -3.416 1.00 93.94 82 SER A O 1
ATOM 651 N N . GLU A 1 83 ? 18.742 -0.587 -1.547 1.00 92.25 83 GLU A N 1
ATOM 652 C CA . GLU A 1 83 ? 19.910 0.061 -2.150 1.00 92.25 83 GLU A CA 1
ATOM 653 C C . GLU A 1 83 ? 20.914 -0.943 -2.738 1.00 92.25 83 GLU A C 1
ATOM 655 O O . GLU A 1 83 ? 21.229 -1.977 -2.141 1.00 92.25 83 GLU A O 1
ATOM 660 N N . CYS A 1 84 ? 21.488 -0.599 -3.893 1.00 88.12 84 CYS A N 1
ATOM 661 C CA . CYS A 1 84 ? 22.528 -1.398 -4.538 1.00 88.12 84 CYS A CA 1
ATOM 662 C C . CYS A 1 84 ? 23.873 -1.215 -3.823 1.00 88.12 84 CYS A C 1
ATOM 664 O O . CYS A 1 84 ? 24.717 -0.419 -4.244 1.00 88.12 84 CYS A O 1
ATOM 666 N N . VAL A 1 85 ? 24.111 -1.954 -2.741 1.00 85.19 85 VAL A N 1
ATOM 667 C CA . VAL A 1 85 ? 25.400 -1.876 -2.047 1.00 85.19 85 VAL A CA 1
ATOM 668 C C . VAL A 1 85 ? 26.450 -2.654 -2.834 1.00 85.19 85 VAL A C 1
ATOM 670 O O . VAL A 1 85 ? 26.465 -3.883 -2.862 1.00 85.19 85 VAL A O 1
ATOM 673 N N . THR A 1 86 ? 27.382 -1.930 -3.451 1.00 72.12 86 THR A N 1
ATOM 674 C CA . THR A 1 86 ? 28.625 -2.537 -3.936 1.00 72.12 86 THR A CA 1
ATOM 675 C C . THR A 1 86 ? 29.532 -2.715 -2.726 1.00 72.12 86 THR A C 1
ATOM 677 O O . THR A 1 86 ? 30.265 -1.802 -2.350 1.00 72.12 86 THR A O 1
ATOM 680 N N . VAL A 1 87 ? 29.437 -3.865 -2.057 1.00 63.19 87 VAL A N 1
ATOM 681 C CA . VAL A 1 87 ? 30.362 -4.205 -0.974 1.00 63.19 87 VAL A 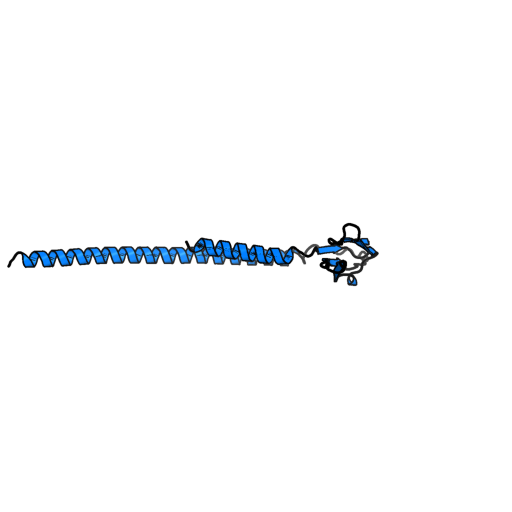CA 1
ATOM 682 C C . VAL A 1 87 ? 31.763 -4.387 -1.560 1.00 63.19 87 VAL A C 1
ATOM 684 O O . VAL A 1 87 ? 32.124 -5.447 -2.059 1.00 63.19 87 VAL A O 1
ATOM 687 N N . SER A 1 88 ? 32.578 -3.334 -1.508 1.00 54.78 88 SER A N 1
ATOM 688 C CA . SER A 1 88 ? 34.023 -3.538 -1.424 1.00 54.78 88 SER A CA 1
ATOM 689 C C . SER A 1 88 ? 34.278 -4.177 -0.055 1.00 54.78 88 SER A C 1
ATOM 691 O O . SER A 1 88 ? 33.746 -3.660 0.934 1.00 54.78 88 SER A O 1
ATOM 693 N N . PRO A 1 89 ? 34.985 -5.316 0.053 1.00 47.34 89 PRO A N 1
ATOM 694 C CA . PRO A 1 89 ? 35.100 -6.036 1.311 1.00 47.34 89 PRO A CA 1
ATOM 695 C C . PRO A 1 89 ? 36.062 -5.289 2.238 1.00 47.34 89 PRO A C 1
ATOM 697 O O . PRO A 1 89 ? 37.235 -5.628 2.350 1.00 47.34 89 PRO A O 1
ATOM 700 N N . THR A 1 90 ? 35.557 -4.274 2.930 1.00 41.56 90 THR A N 1
ATOM 701 C CA . THR A 1 90 ? 36.200 -3.718 4.117 1.00 41.56 90 THR A CA 1
ATOM 702 C C . THR A 1 90 ? 35.422 -4.241 5.311 1.00 41.56 90 THR A C 1
ATOM 704 O O . THR A 1 90 ? 34.327 -3.776 5.617 1.00 41.56 90 THR 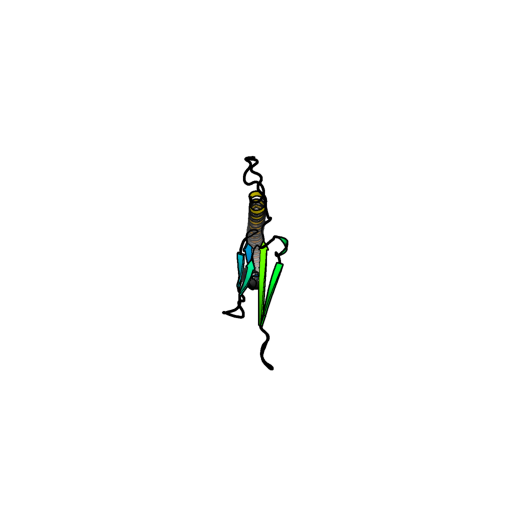A O 1
ATOM 707 N N . TRP A 1 91 ? 35.968 -5.269 5.953 1.00 47.25 91 TRP A N 1
ATOM 708 C CA . TRP A 1 91 ? 35.446 -5.801 7.202 1.00 47.25 91 TRP A CA 1
ATOM 709 C C . TRP A 1 91 ? 35.531 -4.724 8.287 1.00 47.25 91 TRP A C 1
ATOM 711 O O . TRP A 1 91 ? 36.596 -4.488 8.852 1.00 47.25 91 TRP A O 1
ATOM 721 N N . THR A 1 92 ? 34.405 -4.099 8.613 1.00 39.25 92 THR A N 1
ATOM 722 C CA . THR A 1 92 ? 34.225 -3.383 9.878 1.00 39.25 92 THR A CA 1
ATOM 723 C C . THR A 1 92 ? 32.967 -3.888 10.564 1.00 39.25 92 THR A C 1
ATOM 725 O O . THR A 1 92 ? 31.838 -3.503 10.276 1.00 39.25 92 THR A O 1
ATOM 728 N N . THR A 1 93 ? 33.207 -4.802 11.498 1.00 49.12 93 THR A N 1
ATOM 729 C CA . THR A 1 93 ? 32.311 -5.231 12.567 1.00 49.12 93 THR A CA 1
ATOM 730 C C . THR A 1 93 ? 31.640 -4.033 13.247 1.00 49.12 93 THR A C 1
ATOM 732 O O . THR A 1 93 ? 32.300 -3.297 13.975 1.00 49.12 93 THR A O 1
ATOM 735 N N . SER A 1 94 ? 30.330 -3.863 13.058 1.00 42.12 94 SER A N 1
ATOM 736 C CA . SER A 1 94 ? 29.424 -3.233 14.033 1.00 42.12 94 SER A CA 1
ATOM 737 C C . SER A 1 94 ? 27.974 -3.494 13.617 1.00 42.12 94 SER A C 1
ATOM 739 O O . SER A 1 94 ? 27.454 -2.891 12.680 1.00 42.12 94 SER A O 1
ATOM 741 N N . GLY A 1 95 ? 27.340 -4.468 14.266 1.00 49.69 95 GLY A N 1
ATOM 742 C CA . GLY A 1 95 ? 25.967 -4.872 13.985 1.00 49.69 95 GLY A CA 1
ATOM 743 C C . GLY A 1 95 ? 24.919 -3.932 14.591 1.00 49.69 95 GLY A C 1
ATOM 744 O O . GLY A 1 95 ? 25.065 -3.453 15.709 1.00 49.69 95 GLY A O 1
ATOM 745 N N . GLY A 1 96 ? 23.812 -3.748 13.868 1.00 47.75 96 GLY A N 1
ATOM 746 C CA . GLY A 1 96 ? 22.473 -3.752 14.472 1.00 47.75 96 GLY A CA 1
ATOM 747 C C . GLY A 1 96 ? 21.914 -2.477 15.116 1.00 47.75 96 GLY A C 1
ATOM 748 O O . GLY A 1 96 ? 20.925 -2.585 15.830 1.00 47.75 96 GLY A O 1
ATOM 749 N N . VAL A 1 97 ? 22.457 -1.277 14.889 1.00 46.72 97 VAL A N 1
ATOM 750 C CA . VAL A 1 97 ? 22.037 -0.089 15.676 1.00 46.72 97 VAL A CA 1
ATOM 751 C C . VAL A 1 97 ? 20.810 0.672 15.120 1.00 46.72 97 VAL A C 1
ATOM 753 O O . VAL A 1 97 ? 20.190 1.451 15.841 1.00 46.72 97 VAL A O 1
ATOM 756 N N . CYS A 1 98 ? 20.368 0.439 13.880 1.00 53.22 98 CYS A N 1
ATOM 757 C CA . CYS A 1 98 ? 19.374 1.337 13.260 1.00 53.22 98 CYS A CA 1
ATOM 758 C C . CYS A 1 98 ? 17.900 0.908 13.411 1.00 53.22 98 CYS A C 1
ATOM 760 O O . CYS A 1 98 ? 17.022 1.764 13.364 1.00 53.22 98 CYS A O 1
ATOM 762 N N . ILE A 1 99 ? 17.602 -0.382 13.611 1.00 53.09 99 ILE A N 1
ATOM 763 C CA . ILE A 1 99 ? 16.207 -0.882 13.632 1.00 53.09 99 ILE A CA 1
ATOM 764 C C . ILE A 1 99 ? 15.682 -1.116 15.058 1.00 53.09 99 ILE A C 1
ATOM 766 O O . ILE A 1 99 ? 14.487 -0.966 15.307 1.00 53.09 99 ILE A O 1
ATOM 770 N N . GLN A 1 100 ? 16.558 -1.392 16.026 1.00 51.19 100 GLN A N 1
ATOM 771 C CA . GLN A 1 100 ? 16.136 -1.690 17.398 1.00 51.19 100 GLN A CA 1
ATOM 772 C C . GLN A 1 100 ? 15.564 -0.462 18.125 1.00 51.19 100 GLN A C 1
ATOM 774 O O . GLN A 1 100 ? 14.524 -0.557 18.773 1.00 51.19 100 GLN A O 1
ATOM 779 N N . ASN A 1 101 ? 16.168 0.712 17.927 1.00 56.16 101 ASN A N 1
ATOM 780 C CA . ASN A 1 101 ? 15.783 1.932 18.638 1.00 56.16 101 ASN A CA 1
ATOM 781 C C . ASN A 1 101 ? 14.370 2.433 18.284 1.00 56.16 101 ASN A C 1
ATOM 783 O O . ASN A 1 101 ? 13.658 2.910 19.158 1.00 56.16 101 ASN A O 1
ATOM 787 N N . VAL A 1 102 ? 13.926 2.316 17.026 1.00 58.53 102 VAL A N 1
ATOM 788 C CA . VAL A 1 102 ? 12.603 2.828 16.609 1.00 58.53 102 VAL A CA 1
ATOM 789 C C . VAL A 1 102 ? 11.476 1.923 17.111 1.00 58.53 102 VAL A C 1
ATOM 791 O O . VAL A 1 102 ? 10.475 2.413 17.632 1.00 58.53 102 VAL A O 1
ATOM 794 N N . VAL A 1 103 ? 11.660 0.603 17.012 1.00 59.56 103 VAL A N 1
ATOM 795 C CA . VAL A 1 103 ? 10.674 -0.385 17.476 1.00 59.56 103 VAL A CA 1
ATOM 796 C C . VAL A 1 103 ? 10.551 -0.354 19.002 1.00 59.56 103 VAL A C 1
ATOM 798 O O . VAL A 1 103 ? 9.437 -0.361 19.525 1.00 59.56 103 VAL A O 1
ATOM 801 N N . GLU A 1 104 ? 11.670 -0.247 19.722 1.00 60.66 104 GLU A N 1
ATOM 802 C CA . GLU A 1 104 ? 11.678 -0.161 21.186 1.00 60.66 104 GLU A CA 1
ATOM 803 C C . GLU A 1 104 ? 11.003 1.125 21.682 1.00 60.66 104 GLU A C 1
ATOM 805 O O . GLU A 1 104 ? 10.153 1.076 22.573 1.00 60.66 104 GLU A O 1
ATOM 810 N N . VAL A 1 105 ? 11.282 2.263 21.037 1.00 67.06 105 VAL A N 1
ATOM 811 C CA . VAL A 1 105 ? 10.618 3.539 21.331 1.00 67.06 105 VAL A CA 1
ATOM 812 C C . VAL A 1 105 ? 9.106 3.422 21.108 1.00 67.06 105 VAL A C 1
ATOM 814 O O . VAL A 1 105 ? 8.340 3.750 22.015 1.00 67.06 105 VAL A O 1
ATOM 817 N N . SER A 1 106 ? 8.637 2.886 19.975 1.00 72.25 106 SER A N 1
ATOM 818 C CA . SER A 1 106 ? 7.196 2.717 19.718 1.00 72.25 106 SER A CA 1
ATOM 819 C C . SER A 1 106 ? 6.490 1.811 20.738 1.00 72.25 106 SER A C 1
ATOM 821 O O . SER A 1 106 ? 5.352 2.097 21.127 1.00 72.25 106 SER A O 1
ATOM 823 N N . ILE A 1 107 ? 7.151 0.752 21.213 1.00 75.81 107 ILE A N 1
ATOM 824 C CA . ILE A 1 107 ? 6.603 -0.146 22.241 1.00 75.81 107 ILE A CA 1
ATOM 825 C C . ILE A 1 107 ? 6.520 0.569 23.594 1.00 75.81 107 ILE A C 1
ATOM 827 O O . ILE A 1 107 ? 5.475 0.522 24.248 1.00 75.81 107 ILE A O 1
ATOM 831 N N . LEU A 1 108 ? 7.579 1.277 23.994 1.00 76.12 108 LEU A N 1
ATOM 832 C CA . LEU A 1 108 ? 7.623 2.025 25.252 1.00 76.12 108 LEU A CA 1
ATOM 833 C C . LEU A 1 108 ? 6.541 3.113 25.305 1.00 76.12 108 LEU A C 1
ATOM 835 O O . LEU A 1 108 ? 5.803 3.189 26.288 1.00 76.12 108 LEU A O 1
ATOM 839 N N . TRP A 1 109 ? 6.371 3.898 24.236 1.00 70.25 109 TRP A N 1
ATOM 840 C CA . TRP A 1 109 ? 5.309 4.911 24.158 1.00 70.25 109 TRP A CA 1
ATOM 841 C C . TRP A 1 109 ? 3.907 4.302 24.228 1.00 70.25 109 TRP A C 1
ATOM 843 O O . TRP A 1 109 ? 3.035 4.834 24.919 1.00 70.25 109 TRP A O 1
ATOM 853 N N . SER A 1 110 ? 3.695 3.164 23.564 1.00 82.88 110 SER A N 1
ATOM 854 C CA . SER A 1 110 ? 2.408 2.463 23.590 1.00 82.88 110 SER A CA 1
ATOM 855 C C . SER A 1 110 ? 2.077 1.957 24.998 1.00 82.88 110 SER A C 1
ATOM 857 O O . SER A 1 110 ? 0.979 2.199 25.500 1.00 82.88 110 SER A O 1
ATOM 859 N N . LEU A 1 111 ? 3.036 1.318 25.678 1.00 79.25 111 LEU A N 1
ATOM 860 C CA . LEU A 1 111 ? 2.867 0.824 27.050 1.00 79.25 111 LEU A CA 1
ATOM 861 C C . LEU A 1 111 ? 2.580 1.959 28.042 1.00 79.25 111 LEU A C 1
ATOM 863 O O . LEU A 1 111 ? 1.695 1.827 28.890 1.00 79.25 111 LEU A O 1
ATOM 867 N N . VAL A 1 112 ? 3.281 3.090 27.908 1.00 86.62 112 VAL A N 1
ATOM 868 C CA . VAL A 1 112 ? 3.050 4.286 28.731 1.00 86.62 112 VAL A CA 1
ATOM 869 C C . VAL A 1 112 ? 1.639 4.837 28.506 1.00 86.62 112 VAL A C 1
ATOM 871 O O . VAL A 1 112 ? 0.932 5.112 29.478 1.00 86.62 112 VAL A O 1
ATOM 874 N N . GLY A 1 113 ? 1.186 4.924 27.251 1.00 82.88 113 GLY A N 1
ATOM 875 C CA . GLY A 1 113 ? -0.164 5.378 26.909 1.00 82.88 113 GLY A CA 1
ATOM 876 C C . GLY A 1 113 ? -1.269 4.496 27.502 1.00 82.88 113 GLY A C 1
ATOM 877 O O . GLY A 1 113 ? -2.191 5.004 28.147 1.00 82.88 113 GLY A O 1
ATOM 878 N N . PHE A 1 114 ? -1.161 3.170 27.355 1.00 76.00 114 PHE A N 1
ATOM 879 C CA . PHE A 1 114 ? -2.138 2.232 27.922 1.00 76.00 114 PHE A CA 1
ATOM 880 C C . PHE A 1 114 ? -2.149 2.246 29.454 1.00 76.00 114 PHE A C 1
ATOM 882 O O . PHE A 1 114 ? -3.223 2.204 30.061 1.00 76.00 114 PHE A O 1
ATOM 889 N N . SER A 1 115 ? -0.973 2.349 30.082 1.00 83.88 115 SER A N 1
ATOM 890 C CA . SER A 1 115 ? -0.848 2.440 31.539 1.00 83.88 115 SER A CA 1
ATOM 891 C C . SER A 1 115 ? -1.540 3.695 32.082 1.00 83.88 115 SER A C 1
ATOM 893 O O . SER A 1 115 ? -2.376 3.603 32.983 1.00 83.88 115 SER A O 1
ATOM 895 N N . LEU A 1 116 ? -1.294 4.858 31.467 1.00 86.94 116 LEU A N 1
ATOM 896 C CA . LEU A 1 116 ? -1.938 6.121 31.840 1.00 86.94 116 LEU A CA 1
ATOM 897 C C . LEU A 1 116 ? -3.465 6.054 31.693 1.00 86.94 116 LEU A C 1
ATOM 899 O O . LEU A 1 116 ? -4.188 6.420 32.620 1.00 86.94 116 LEU A O 1
ATOM 903 N N . PHE A 1 117 ? -3.970 5.525 30.574 1.00 83.94 117 PHE A N 1
ATOM 904 C CA . PHE A 1 117 ? -5.414 5.403 30.349 1.00 83.94 117 PHE A CA 1
ATOM 905 C C . PHE A 1 117 ? -6.087 4.453 31.357 1.00 83.94 117 PHE A C 1
ATOM 907 O O . PHE A 1 117 ? -7.172 4.749 31.871 1.00 83.94 117 PHE A O 1
ATOM 914 N N . SER A 1 118 ? -5.423 3.341 31.692 1.00 85.25 118 SER A N 1
ATOM 915 C CA . SER A 1 118 ? -5.877 2.390 32.714 1.00 85.25 118 SER A CA 1
ATOM 916 C C . SER A 1 118 ? -5.975 3.044 34.098 1.00 85.25 118 SER A C 1
ATOM 918 O O . SER A 1 118 ? -7.008 2.949 34.767 1.00 85.25 118 SER A O 1
ATOM 920 N N . LEU A 1 119 ? -4.947 3.798 34.501 1.00 88.50 119 LEU A N 1
ATOM 921 C CA . LEU A 1 119 ? -4.931 4.515 35.778 1.00 88.50 119 LEU A CA 1
ATOM 922 C C . LEU A 1 119 ? -6.027 5.586 35.854 1.00 88.50 119 LEU A C 1
ATOM 924 O O . LEU A 1 119 ? -6.730 5.670 36.864 1.00 88.50 119 LEU A O 1
ATOM 928 N N . CYS A 1 120 ? -6.240 6.354 34.780 1.00 90.94 120 CYS A N 1
ATOM 929 C CA . CYS A 1 120 ? -7.321 7.338 34.713 1.00 90.94 120 CYS A CA 1
ATOM 930 C C . CYS A 1 120 ? -8.697 6.695 34.933 1.00 90.94 120 CYS A C 1
ATOM 932 O O . CYS A 1 120 ? -9.511 7.237 35.685 1.00 90.94 120 CYS A O 1
ATOM 934 N N . LYS A 1 121 ? -8.952 5.518 34.343 1.00 83.75 121 LYS A N 1
ATOM 935 C CA . LYS A 1 121 ? -10.202 4.776 34.565 1.00 83.75 121 LYS A CA 1
ATOM 936 C C . LYS A 1 121 ? -10.378 4.352 36.019 1.00 83.75 121 LYS A C 1
ATOM 938 O O . LYS A 1 121 ? -11.465 4.523 36.567 1.00 83.75 121 LYS A O 1
ATOM 943 N N . ILE A 1 122 ? -9.326 3.843 36.660 1.00 90.38 122 ILE A N 1
ATOM 944 C CA . ILE A 1 122 ? -9.380 3.434 38.072 1.00 90.38 122 ILE A CA 1
ATOM 945 C C . ILE A 1 122 ? -9.699 4.640 38.967 1.00 90.38 122 ILE A C 1
ATOM 947 O O . ILE A 1 122 ? -10.593 4.554 39.809 1.00 90.38 122 ILE A O 1
ATOM 951 N N . ILE A 1 123 ? -9.029 5.778 38.750 1.00 91.50 123 ILE A N 1
ATOM 952 C CA . ILE A 1 123 ? -9.262 7.020 39.504 1.00 91.50 123 ILE A CA 1
ATOM 953 C C . ILE A 1 123 ? -10.693 7.531 39.292 1.00 91.50 123 ILE A C 1
ATOM 955 O O . ILE A 1 123 ? -11.378 7.899 40.244 1.00 91.50 123 ILE A O 1
ATOM 959 N N . PHE A 1 124 ? -11.192 7.521 38.057 1.00 89.62 124 PHE A N 1
ATOM 960 C CA . PHE A 1 124 ? -12.555 7.963 37.778 1.00 89.62 124 PHE A CA 1
ATOM 961 C C . PHE A 1 124 ? -13.599 7.066 38.464 1.00 89.62 124 PHE A C 1
ATOM 963 O O . PHE A 1 124 ? -14.529 7.560 39.107 1.00 89.62 124 PHE A O 1
ATOM 970 N N . CYS A 1 125 ? -13.399 5.746 38.422 1.00 89.50 125 CYS A N 1
ATOM 971 C CA . CYS A 1 125 ? -14.238 4.782 39.129 1.00 89.50 125 CYS A CA 1
ATOM 972 C C . CYS A 1 125 ? -14.232 5.011 40.648 1.00 89.50 125 CYS A C 1
ATOM 974 O O . CYS A 1 125 ? -15.292 4.969 41.281 1.00 89.50 125 CYS A O 1
ATOM 976 N N . THR A 1 126 ? -13.070 5.285 41.251 1.00 89.06 126 THR A N 1
ATOM 977 C CA . THR A 1 126 ? -12.979 5.522 42.700 1.00 89.06 126 THR A CA 1
ATOM 978 C C . THR A 1 126 ? -13.673 6.822 43.105 1.00 89.06 126 THR A C 1
ATOM 980 O O . THR A 1 126 ? -14.387 6.836 44.114 1.00 89.06 126 THR A O 1
ATOM 983 N N . ILE A 1 127 ? -13.558 7.887 42.301 1.00 92.38 127 ILE A N 1
ATOM 984 C CA . ILE A 1 127 ? -14.273 9.154 42.515 1.00 92.38 127 ILE A CA 1
ATOM 985 C C . ILE A 1 127 ? -15.786 8.920 42.472 1.00 92.38 127 ILE A C 1
ATOM 987 O O . ILE A 1 127 ? -16.481 9.308 43.414 1.00 92.38 127 ILE A O 1
ATOM 991 N N . ILE A 1 128 ? -16.299 8.230 41.445 1.00 89.38 128 ILE A N 1
ATOM 992 C CA . ILE A 1 128 ? -17.736 7.937 41.318 1.00 89.38 128 ILE A CA 1
ATOM 993 C C . ILE A 1 128 ? -18.242 7.172 42.542 1.00 89.38 128 ILE A C 1
ATOM 995 O O . ILE A 1 128 ? -19.210 7.592 43.176 1.00 89.38 128 ILE A O 1
ATOM 999 N N . VAL A 1 129 ? -17.577 6.077 42.922 1.00 89.19 129 VAL A N 1
ATOM 1000 C CA . VAL A 1 129 ? -17.998 5.259 44.071 1.00 89.19 129 VAL A CA 1
ATOM 1001 C C . VAL A 1 129 ? -17.979 6.071 45.366 1.00 89.19 129 VAL A C 1
ATOM 1003 O O . VAL A 1 129 ? -18.906 5.963 46.174 1.00 89.19 129 VAL A O 1
ATOM 1006 N N . THR A 1 130 ? -16.964 6.915 45.561 1.00 87.69 130 THR A N 1
ATOM 1007 C CA . THR A 1 130 ? -16.835 7.764 46.754 1.00 87.69 130 THR A CA 1
ATOM 1008 C C . THR A 1 130 ? -17.951 8.802 46.822 1.00 87.69 130 THR A C 1
ATOM 1010 O O . THR A 1 130 ? -18.577 8.970 47.872 1.00 87.69 130 THR A O 1
ATOM 1013 N N . VAL A 1 131 ? -18.264 9.454 45.700 1.00 89.06 131 VAL A N 1
ATOM 1014 C CA . VAL A 1 131 ? -19.359 10.427 45.605 1.00 89.06 131 VAL A CA 1
ATOM 1015 C C . VAL A 1 131 ? -20.709 9.745 45.826 1.00 89.06 131 VAL A C 1
ATOM 1017 O O . VAL A 1 131 ? -21.496 10.222 46.644 1.00 89.06 131 VAL A O 1
ATOM 1020 N N . CYS A 1 132 ? -20.964 8.594 45.198 1.00 82.69 132 CYS A N 1
ATOM 1021 C CA . CYS A 1 132 ? -22.201 7.834 45.384 1.00 82.69 132 CYS A CA 1
ATOM 1022 C C . CYS A 1 132 ? -22.375 7.348 46.830 1.00 82.69 132 CYS A C 1
ATOM 1024 O O . CYS A 1 132 ? -23.472 7.441 47.383 1.00 82.69 132 CYS A O 1
ATOM 1026 N N . LYS A 1 133 ? -21.306 6.867 47.481 1.00 81.12 133 LYS A N 1
ATOM 1027 C CA . LYS A 1 133 ? -21.338 6.488 48.903 1.00 81.12 133 LYS A CA 1
ATOM 1028 C C . LYS A 1 133 ? -21.602 7.690 49.804 1.00 81.12 133 LYS A C 1
ATOM 1030 O O . LYS A 1 133 ? -22.416 7.593 50.722 1.00 81.12 133 LYS A O 1
ATOM 1035 N N . LYS A 1 134 ? -20.960 8.829 49.529 1.00 86.44 134 LYS A N 1
ATOM 1036 C CA . LYS A 1 134 ? -21.163 10.073 50.281 1.00 86.44 134 LYS A CA 1
ATOM 1037 C C . LYS A 1 134 ? -22.589 10.600 50.129 1.00 86.44 134 LYS A C 1
ATOM 1039 O O . LYS A 1 134 ? -23.174 11.013 51.127 1.00 86.44 134 LYS A O 1
ATOM 1044 N N . GLN A 1 135 ? -23.160 10.540 48.924 1.00 75.81 135 GLN A N 1
ATOM 1045 C CA . GLN A 1 135 ? -24.556 10.909 48.685 1.00 75.81 135 GLN A CA 1
ATOM 1046 C C . GLN A 1 135 ? -25.528 9.952 49.378 1.00 75.81 135 GLN A C 1
ATOM 1048 O O . GLN A 1 135 ? -26.396 10.407 50.109 1.00 75.81 135 GLN A O 1
ATOM 1053 N N . ARG A 1 136 ? -25.340 8.630 49.277 1.00 67.19 136 ARG A N 1
ATOM 1054 C CA . ARG A 1 136 ? -26.196 7.671 50.001 1.00 67.19 136 ARG A CA 1
ATOM 1055 C C . ARG A 1 136 ? -26.121 7.846 51.519 1.00 67.19 136 ARG A C 1
ATOM 1057 O O . ARG A 1 136 ? -27.140 7.772 52.201 1.00 67.19 136 ARG A O 1
ATOM 1064 N N . GLY A 1 137 ? -24.934 8.119 52.061 1.00 69.94 137 GLY A N 1
ATOM 1065 C CA . GLY A 1 137 ? -24.757 8.408 53.485 1.00 69.94 137 GLY A CA 1
ATOM 1066 C C . GLY A 1 137 ? -25.399 9.731 53.919 1.00 69.94 137 GLY A C 1
ATOM 1067 O O . GLY A 1 137 ? -25.960 9.813 55.014 1.00 69.94 137 GLY A O 1
ATOM 1068 N N . SER A 1 138 ? -25.353 10.764 53.073 1.00 61.69 138 SER A N 1
ATOM 1069 C CA . SER A 1 138 ? -25.998 12.050 53.354 1.00 61.69 138 SER A CA 1
ATOM 1070 C C . SER A 1 138 ? -27.524 11.973 53.212 1.00 61.69 138 SER A C 1
ATOM 1072 O O . SER A 1 138 ? -28.234 12.552 54.034 1.00 61.69 138 SER A O 1
ATOM 1074 N N . GLU A 1 139 ? -28.044 11.193 52.263 1.00 63.62 139 GLU A N 1
ATOM 1075 C CA . GLU A 1 139 ? -29.473 10.895 52.113 1.00 63.62 139 GLU A CA 1
ATOM 1076 C C . GLU A 1 139 ? -30.024 10.062 53.276 1.00 63.62 139 GLU A C 1
ATOM 1078 O O . GLU A 1 139 ? -31.091 10.384 53.807 1.00 63.62 139 GLU A O 1
ATOM 1083 N N . A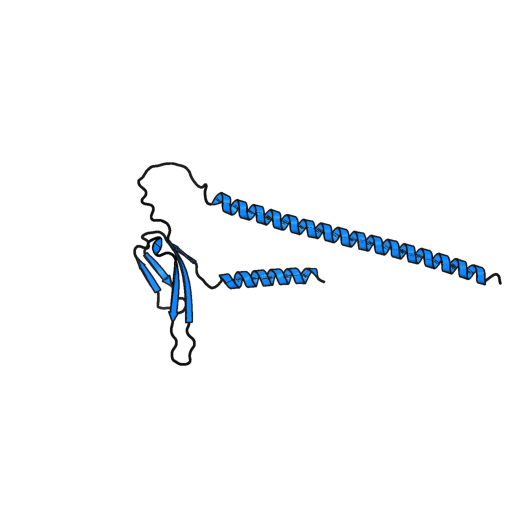LA A 1 140 ? -29.282 9.053 53.746 1.00 59.88 140 ALA A N 1
ATOM 1084 C CA . ALA A 1 140 ? -29.648 8.279 54.933 1.00 59.88 140 ALA A CA 1
ATOM 1085 C C . ALA A 1 140 ? -29.719 9.166 56.192 1.00 59.88 140 ALA A C 1
ATOM 1087 O O . ALA A 1 140 ? -30.685 9.086 56.956 1.00 59.88 140 ALA A O 1
ATOM 1088 N N . ARG A 1 141 ? -28.759 10.090 56.373 1.00 58.88 141 ARG A N 1
ATOM 1089 C CA . ARG A 1 141 ? -28.814 11.089 57.459 1.00 58.88 141 ARG A CA 1
ATOM 1090 C C . ARG A 1 141 ? -29.989 12.057 57.308 1.00 58.88 141 ARG A C 1
ATOM 1092 O O . ARG A 1 141 ? -30.639 12.366 58.304 1.00 58.88 141 ARG A O 1
ATOM 1099 N N . ARG A 1 142 ? -30.307 12.510 56.088 1.00 57.75 142 ARG A N 1
ATOM 1100 C CA . ARG A 1 142 ? -31.460 13.394 55.826 1.00 57.75 142 ARG A CA 1
ATOM 1101 C C . ARG A 1 142 ? -32.799 12.712 56.128 1.00 57.75 142 ARG A C 1
ATOM 1103 O O . ARG A 1 142 ? -33.658 13.340 56.743 1.00 57.75 142 ARG A O 1
ATOM 1110 N N . ARG A 1 143 ? -32.972 11.431 55.773 1.00 57.78 143 ARG A N 1
ATOM 1111 C CA . ARG A 1 143 ? -34.176 10.653 56.137 1.00 57.78 143 ARG A CA 1
ATOM 1112 C C . ARG A 1 143 ? -34.302 10.456 57.648 1.00 57.78 143 ARG A C 1
ATOM 1114 O O . ARG A 1 143 ? -35.385 10.666 58.186 1.00 57.78 143 ARG A O 1
ATOM 1121 N N . SER A 1 144 ? -33.205 10.139 58.339 1.00 57.19 144 SER A N 1
ATOM 1122 C CA . SER A 1 144 ? -33.216 9.987 59.801 1.00 57.19 144 SER A CA 1
ATOM 1123 C C . SER A 1 144 ? -33.527 11.299 60.536 1.00 57.19 144 SER A C 1
ATOM 1125 O O . SER A 1 144 ? -34.214 11.276 61.555 1.00 57.19 144 SER A O 1
ATOM 1127 N N . GLY A 1 145 ? -33.071 12.447 60.021 1.00 59.16 145 GLY A N 1
ATOM 1128 C CA . GLY A 1 145 ? -33.417 13.762 60.571 1.00 59.16 145 GLY A CA 1
ATOM 1129 C C . GLY A 1 145 ? -34.886 14.143 60.355 1.00 59.16 145 GLY A C 1
ATOM 1130 O O . GLY A 1 145 ? -35.507 14.724 61.244 1.00 59.16 145 GLY A O 1
ATOM 1131 N N . LYS A 1 146 ? -35.469 13.768 59.208 1.00 60.59 146 LYS A N 1
ATOM 1132 C CA . LYS A 1 146 ? -36.877 14.047 58.893 1.00 60.59 146 LYS A CA 1
ATOM 1133 C C . LYS A 1 146 ? -37.848 13.210 59.737 1.00 60.59 146 LYS A C 1
ATOM 1135 O O . LYS A 1 146 ? -38.776 13.777 60.302 1.00 60.59 146 LYS A O 1
ATOM 1140 N N . LEU A 1 147 ? -37.565 11.917 59.936 1.00 59.72 147 LEU A N 1
ATOM 1141 C CA . LEU A 1 147 ? -38.365 11.045 60.812 1.00 59.72 147 LEU A CA 1
ATOM 1142 C C . LEU A 1 147 ? -38.375 11.533 62.274 1.00 59.72 147 LEU A C 1
ATOM 1144 O O . LEU A 1 147 ? -39.398 11.469 62.955 1.00 59.72 147 LEU A O 1
ATOM 1148 N N . ARG A 1 148 ? -37.239 12.061 62.754 1.00 59.16 148 ARG A N 1
ATOM 1149 C CA . ARG A 1 148 ? -37.113 12.600 64.117 1.00 59.16 148 ARG A CA 1
ATOM 1150 C C . ARG A 1 148 ? -37.938 13.877 64.318 1.00 59.16 148 ARG A C 1
ATOM 1152 O O . ARG A 1 148 ? -38.541 14.042 65.375 1.00 59.16 148 ARG A O 1
ATOM 1159 N N . ASN A 1 149 ? -38.005 14.749 63.310 1.00 59.66 149 ASN A N 1
ATOM 1160 C CA . ASN A 1 149 ? -38.823 15.966 63.363 1.00 59.66 149 ASN A CA 1
ATOM 1161 C C . ASN A 1 149 ? -40.330 15.668 63.318 1.00 59.66 149 ASN A C 1
ATOM 1163 O O . ASN A 1 149 ? -41.086 16.267 64.084 1.00 59.66 149 ASN A O 1
ATOM 1167 N N . ASP A 1 150 ? -40.769 14.715 62.492 1.00 65.31 150 ASP A N 1
ATOM 1168 C CA . ASP A 1 150 ? -42.186 14.329 62.427 1.00 65.31 150 ASP A CA 1
ATOM 1169 C C . ASP A 1 150 ? -42.660 13.663 63.730 1.00 65.31 150 ASP A C 1
ATOM 1171 O O . ASP A 1 150 ? -43.757 13.948 64.216 1.00 65.31 150 ASP A O 1
ATOM 1175 N N . SER A 1 151 ? -41.803 12.856 64.368 1.00 60.69 151 SER A N 1
ATOM 1176 C CA . SER A 1 151 ? -42.117 12.240 65.662 1.00 60.69 151 SER A CA 1
ATOM 1177 C C . SER A 1 151 ? -42.253 13.263 66.802 1.00 60.69 151 SER A C 1
ATOM 1179 O O . SER A 1 151 ? -43.065 13.056 67.705 1.00 60.69 151 SER A O 1
ATOM 1181 N N . CYS A 1 152 ? -41.506 14.375 66.767 1.00 60.12 152 CYS A N 1
ATOM 1182 C CA . CYS A 1 152 ? -41.649 15.469 67.738 1.00 60.12 152 CYS A CA 1
ATOM 1183 C C . CYS A 1 152 ? -42.969 16.231 67.532 1.00 60.12 152 CYS A C 1
ATOM 1185 O O . CYS A 1 152 ? -43.713 16.465 68.482 1.00 60.12 152 CYS A O 1
ATOM 1187 N N . LYS A 1 153 ? -43.314 16.529 66.273 1.00 61.41 153 LYS A N 1
ATOM 1188 C CA . LYS A 1 153 ? -44.543 17.249 65.903 1.00 61.41 153 LYS A CA 1
ATOM 1189 C C . LYS A 1 153 ? -45.822 16.465 66.227 1.00 61.41 153 LYS A C 1
ATOM 1191 O O . LYS A 1 153 ? -46.843 17.057 66.565 1.00 61.41 153 LYS A O 1
ATOM 1196 N N . HIS A 1 154 ? -45.781 15.135 66.143 1.00 57.72 154 HIS A N 1
ATOM 1197 C CA . HIS A 1 154 ? -46.906 14.278 66.534 1.00 57.72 154 HIS A CA 1
ATOM 1198 C C . HIS A 1 154 ? -47.087 14.200 68.062 1.00 57.72 154 HIS A C 1
ATOM 1200 O O . HIS A 1 154 ? -48.197 13.971 68.548 1.00 57.72 154 HIS A O 1
ATOM 1206 N N . ARG A 1 155 ? -46.016 14.369 68.844 1.00 57.38 155 ARG A N 1
ATOM 1207 C CA . ARG A 1 155 ? -46.104 14.364 70.310 1.00 57.38 155 ARG A CA 1
ATOM 1208 C C . ARG A 1 155 ? -46.809 15.618 70.828 1.00 57.38 155 ARG A C 1
ATOM 1210 O O . ARG A 1 155 ? -47.668 15.494 71.685 1.00 57.38 155 ARG A O 1
ATOM 1217 N N . ASP A 1 156 ? -46.522 16.769 70.232 1.00 58.31 156 ASP A N 1
ATOM 1218 C CA . ASP A 1 156 ? -47.090 18.070 70.615 1.00 58.31 156 ASP A CA 1
ATOM 1219 C C . ASP A 1 156 ? -48.616 18.145 70.396 1.00 58.31 156 ASP A C 1
ATOM 1221 O O . ASP A 1 156 ? -49.371 18.623 71.234 1.00 58.31 156 ASP A O 1
ATOM 1225 N N . LYS A 1 157 ? -49.111 17.537 69.310 1.00 59.25 157 LYS A N 1
ATOM 1226 C CA . LYS A 1 157 ? -50.551 17.476 68.993 1.00 59.25 157 LYS A CA 1
ATOM 1227 C C . LYS A 1 157 ? -51.382 16.549 69.887 1.00 59.25 157 LYS A C 1
ATOM 1229 O O . LYS A 1 157 ? -52.596 16.538 69.749 1.00 59.25 157 LYS A O 1
ATOM 1234 N N . ARG A 1 158 ? -50.755 15.724 70.732 1.00 57.22 158 ARG A N 1
ATOM 1235 C CA . ARG A 1 158 ? -51.462 14.821 71.663 1.00 57.22 158 ARG A CA 1
ATOM 1236 C C . ARG A 1 158 ? -51.656 15.418 73.061 1.00 57.22 158 ARG A C 1
ATOM 1238 O O . ARG A 1 158 ? -52.228 14.747 73.911 1.00 57.22 158 ARG A O 1
ATOM 1245 N N . HIS A 1 159 ? -51.160 16.631 73.300 1.00 56.53 159 HIS A N 1
ATOM 1246 C CA . HIS A 1 159 ? -51.243 17.327 74.588 1.00 56.53 159 HIS A CA 1
ATOM 1247 C C . HIS A 1 159 ? -52.152 18.574 74.553 1.00 56.53 159 HIS A C 1
ATOM 1249 O O . HIS A 1 159 ? -52.129 19.365 75.493 1.00 56.53 159 HIS A O 1
ATOM 1255 N N . LEU A 1 160 ? -52.955 18.720 73.494 1.00 49.62 160 LEU A N 1
ATOM 1256 C CA . LEU A 1 160 ? -54.054 19.679 73.329 1.00 49.62 160 LEU A CA 1
ATOM 1257 C C . LEU A 1 160 ? -55.357 18.894 73.170 1.00 49.62 160 LEU A C 1
ATOM 1259 O O . LEU A 1 160 ? -56.387 19.379 73.679 1.00 49.62 160 LEU A O 1
#

Organism: Ictalurus punctatus (NCBI:txid7998)

pLDDT: mean 75.5, std 16.28, range [39.25, 96.25]